Protein AF-A0A928AG46-F1 (afdb_monomer)

Sequence (127 aa):
MVDRQVVIEYLNNFRRLLSKYLKSGVGVQTISYPFDNGVIIVVELGSGIATKDENRTKSNNLRDALSRTNLFEETDFVPEIPGTSILLSMNKIVILKTVDSKQWSEDSAKEDVTNVINAIRSKVQNK

Nearest PDB structures (foldseek):
  6ha7-assembly3_B  TM=3.904E-01  e=4.663E-01  Cricetulus griseus
  6cz1-assembly1_A  TM=3.866E-01  e=4.957E-01  Homo sapiens
  5f1x-assembly1_A  TM=3.896E-01  e=6.728E-01  Homo sapiens
  5mkr-assembly1_A  TM=4.187E-01  e=8.592E-01  Homo sapiens
  7n46-assembly1_A  TM=3.944E-01  e=1.097E+00  Escherichia coli K-12

Mean predicted aligned error: 5.51 Å

Solvent-accessible surface area (backbone atoms only — not comparable to full-atom values): 7227 Å² total; per-residue (Å²): 113,72,56,69,65,51,54,50,54,27,51,52,44,30,49,66,61,43,51,80,77,50,60,89,67,51,25,49,31,36,40,36,31,30,25,60,64,26,35,40,35,42,35,40,52,39,74,80,44,68,72,44,80,44,79,52,75,74,30,74,41,68,68,60,29,48,61,74,65,70,80,60,97,66,85,85,76,75,73,89,68,97,41,78,46,80,47,83,52,97,56,31,43,38,36,38,38,42,55,57,72,76,66,49,36,66,68,35,26,50,51,51,44,50,52,52,53,49,56,53,52,56,60,60,73,78,108

Radius of gyration: 14.12 Å; Cα contacts (8 Å, |Δi|>4): 201; chains: 1; bounding box: 33×31×35 Å

Secondary structure (DSSP, 8-state):
---HHHHHHHHHHHHHHHGGGSPTTEEEEEEEEEETTEEEEEEEEEET---EEEEPPPPSSHHHHHHTTT--S-TT-----SS-EEEEETTEEEEEEES-GGGGSHHHHHHHHHHHHHHHHHHHHT-

pLDDT: mean 85.78, std 11.37, range [43.22, 95.56]

Foldseek 3Di:
DDDPVLVVLLVVLLCVLLVVVDDPQKEWEWEWEAEPWWIKIKIFIDGNDHHYYHYDDYDHDPLRSVVVVVPDPDSPDPDPDPAWDWDDDDRIIIITGTPPSVCRDSVNSNVVSVVVVVVVVVVVVVD

Structure (mmCIF, N/CA/C/O backbone):
data_AF-A0A928AG46-F1
#
_entry.id   AF-A0A928AG46-F1
#
loop_
_atom_site.group_PDB
_atom_site.id
_atom_site.type_symbol
_atom_site.label_atom_id
_atom_site.label_alt_id
_atom_site.label_comp_id
_atom_site.label_asym_id
_atom_site.label_entity_id
_atom_site.label_seq_id
_atom_site.pdbx_PDB_ins_code
_atom_site.Cartn_x
_atom_site.Cartn_y
_atom_site.Cartn_z
_atom_site.occupancy
_atom_site.B_iso_or_equiv
_atom_site.auth_seq_id
_atom_site.auth_comp_id
_atom_site.auth_asym_id
_atom_site.auth_atom_id
_atom_site.pdbx_PDB_model_num
ATOM 1 N N . MET A 1 1 ? 12.106 -2.345 -12.118 1.00 64.44 1 MET A N 1
ATOM 2 C CA . MET A 1 1 ? 10.956 -3.173 -11.690 1.00 64.44 1 MET A CA 1
ATOM 3 C C . MET A 1 1 ? 11.042 -3.346 -10.187 1.00 64.44 1 MET A C 1
ATOM 5 O O . MET A 1 1 ? 12.140 -3.598 -9.707 1.00 64.44 1 MET A O 1
ATOM 9 N N . VAL A 1 2 ? 9.931 -3.192 -9.464 1.00 77.81 2 VAL A N 1
ATOM 10 C CA . VAL A 1 2 ? 9.899 -3.476 -8.020 1.00 77.81 2 VAL A CA 1
ATOM 11 C C . VAL A 1 2 ? 9.853 -4.987 -7.819 1.00 77.81 2 VAL A C 1
ATOM 13 O O . VAL A 1 2 ? 9.060 -5.671 -8.467 1.00 77.81 2 VAL A O 1
ATOM 16 N N . ASP A 1 3 ? 10.721 -5.506 -6.956 1.00 85.06 3 ASP A N 1
ATOM 17 C CA . ASP A 1 3 ? 10.733 -6.921 -6.597 1.00 85.06 3 ASP A CA 1
ATOM 18 C C . ASP A 1 3 ? 9.419 -7.297 -5.891 1.00 85.06 3 ASP A C 1
ATOM 20 O O . ASP A 1 3 ? 8.920 -6.567 -5.031 1.00 85.06 3 ASP A O 1
ATOM 24 N N . ARG A 1 4 ? 8.858 -8.460 -6.230 1.00 86.94 4 ARG A N 1
ATOM 25 C CA . ARG A 1 4 ? 7.667 -9.003 -5.569 1.00 86.94 4 ARG A CA 1
ATOM 26 C C . ARG A 1 4 ? 7.859 -9.097 -4.055 1.00 86.94 4 ARG A C 1
ATOM 28 O O . ARG A 1 4 ? 6.913 -8.834 -3.316 1.00 86.94 4 ARG A O 1
ATOM 35 N N . GLN A 1 5 ? 9.055 -9.460 -3.600 1.00 90.19 5 GLN A N 1
ATOM 36 C CA . GLN A 1 5 ? 9.364 -9.569 -2.178 1.00 90.19 5 GLN A CA 1
ATOM 37 C C . GLN A 1 5 ? 9.252 -8.208 -1.476 1.00 90.19 5 GLN A C 1
ATOM 39 O O . GLN A 1 5 ? 8.635 -8.115 -0.418 1.00 90.19 5 GLN A O 1
ATOM 44 N N . VAL A 1 6 ? 9.730 -7.140 -2.119 1.00 90.69 6 VAL A N 1
ATOM 45 C CA . VAL A 1 6 ? 9.628 -5.760 -1.614 1.00 90.69 6 VAL A CA 1
ATOM 46 C C . VAL A 1 6 ? 8.165 -5.326 -1.481 1.00 90.69 6 VAL A C 1
ATOM 48 O O . VAL A 1 6 ? 7.778 -4.731 -0.475 1.00 90.69 6 VAL A O 1
ATOM 51 N N . VAL A 1 7 ? 7.317 -5.678 -2.454 1.00 91.31 7 VAL A N 1
ATOM 52 C CA . VAL A 1 7 ? 5.869 -5.409 -2.376 1.00 91.31 7 VAL A CA 1
ATOM 53 C C . VAL A 1 7 ? 5.237 -6.152 -1.196 1.00 91.31 7 VAL A C 1
ATOM 55 O O . VAL A 1 7 ? 4.455 -5.566 -0.450 1.00 91.31 7 VAL A O 1
ATOM 58 N N . ILE A 1 8 ? 5.579 -7.429 -1.000 1.00 91.44 8 ILE A N 1
ATOM 59 C CA . ILE A 1 8 ? 5.050 -8.248 0.102 1.00 91.44 8 ILE A CA 1
ATOM 60 C C . ILE A 1 8 ? 5.470 -7.679 1.463 1.00 91.44 8 ILE A C 1
ATOM 62 O O . ILE A 1 8 ? 4.640 -7.567 2.366 1.00 91.44 8 ILE A O 1
ATOM 66 N N . GLU A 1 9 ? 6.732 -7.287 1.615 1.00 92.88 9 GLU A N 1
ATOM 67 C CA . GLU A 1 9 ? 7.251 -6.687 2.849 1.00 92.88 9 GLU A CA 1
ATOM 68 C C . GLU A 1 9 ? 6.555 -5.366 3.175 1.00 92.88 9 GLU A C 1
ATOM 70 O O . GLU A 1 9 ? 6.095 -5.167 4.305 1.00 92.88 9 GLU A O 1
ATOM 75 N N . TYR A 1 10 ? 6.385 -4.505 2.171 1.00 94.19 10 TYR A N 1
ATOM 76 C CA . TYR A 1 10 ? 5.602 -3.283 2.307 1.00 94.19 10 TYR A CA 1
ATOM 77 C C . TYR A 1 10 ? 4.161 -3.583 2.754 1.00 94.19 10 TYR A C 1
ATOM 79 O O . TYR A 1 10 ? 3.691 -2.996 3.729 1.00 94.19 10 TYR A O 1
ATOM 87 N N . LEU A 1 11 ? 3.468 -4.534 2.114 1.00 93.50 11 LEU A N 1
ATOM 88 C CA . LEU A 1 11 ? 2.085 -4.902 2.458 1.00 93.50 11 LEU A CA 1
ATOM 89 C C . LEU A 1 11 ? 1.958 -5.469 3.879 1.00 93.50 11 LEU A C 1
ATOM 91 O O . LEU A 1 11 ? 0.986 -5.182 4.583 1.00 93.50 11 LEU A O 1
ATOM 95 N N . ASN A 1 12 ? 2.937 -6.253 4.330 1.00 93.25 12 ASN A N 1
ATOM 96 C CA . ASN A 1 12 ? 2.989 -6.764 5.701 1.00 93.25 12 ASN A CA 1
ATOM 97 C C . ASN A 1 12 ? 3.094 -5.623 6.715 1.00 93.25 12 ASN A C 1
ATOM 99 O O . ASN A 1 12 ? 2.323 -5.578 7.679 1.00 93.25 12 ASN A O 1
ATOM 103 N N . ASN A 1 13 ? 3.998 -4.674 6.470 1.00 94.81 13 ASN A N 1
ATOM 104 C CA . ASN A 1 13 ? 4.164 -3.502 7.321 1.00 94.81 13 ASN A CA 1
ATOM 105 C C . ASN A 1 13 ? 2.927 -2.607 7.304 1.00 94.81 13 ASN A C 1
ATOM 107 O O . ASN A 1 13 ? 2.407 -2.272 8.369 1.00 94.81 13 ASN A O 1
ATOM 111 N N . PHE A 1 14 ? 2.403 -2.298 6.120 1.00 94.75 14 PHE A N 1
ATOM 112 C CA . PHE A 1 14 ? 1.205 -1.484 5.957 1.00 94.75 14 PHE A CA 1
ATOM 113 C C . PHE A 1 14 ? 0.021 -2.073 6.732 1.00 94.75 14 PHE A C 1
ATOM 115 O O . PHE A 1 14 ? -0.594 -1.375 7.535 1.00 94.75 14 PHE A O 1
ATOM 122 N N . ARG A 1 15 ? -0.260 -3.377 6.593 1.00 92.06 15 ARG A N 1
ATOM 123 C CA . ARG A 1 15 ? -1.352 -4.039 7.331 1.00 92.06 15 ARG A CA 1
ATOM 124 C C . ARG A 1 15 ? -1.134 -4.053 8.837 1.00 92.06 15 ARG A C 1
ATOM 126 O O . ARG A 1 15 ? -2.067 -3.756 9.579 1.00 92.06 15 ARG A O 1
ATOM 133 N N . ARG A 1 16 ? 0.080 -4.372 9.298 1.00 93.25 16 ARG A N 1
ATOM 134 C CA . ARG A 1 16 ? 0.431 -4.361 10.730 1.00 93.25 16 ARG A CA 1
ATOM 135 C C . ARG A 1 16 ? 0.244 -2.976 11.349 1.00 93.25 16 ARG A C 1
ATOM 137 O O . ARG A 1 16 ? -0.135 -2.862 12.511 1.00 93.25 16 ARG A O 1
ATOM 144 N N . LEU A 1 17 ? 0.544 -1.923 10.596 1.00 95.50 17 LEU A N 1
ATOM 145 C CA . LEU A 1 17 ? 0.393 -0.543 11.046 1.00 95.50 17 LEU A CA 1
ATOM 146 C C . LEU A 1 17 ? -1.071 -0.090 10.979 1.00 95.50 17 LEU A C 1
ATOM 148 O O . LEU A 1 17 ? -1.548 0.545 11.920 1.00 95.50 17 LEU A O 1
ATOM 152 N N . LEU A 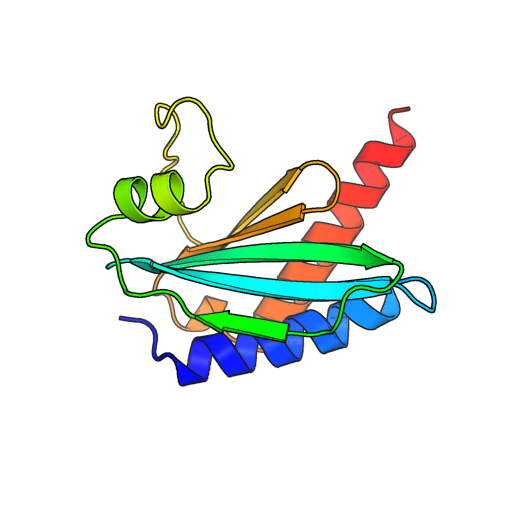1 18 ? -1.795 -0.469 9.922 1.00 93.44 18 LEU A N 1
ATOM 153 C CA . LEU A 1 18 ? -3.211 -0.158 9.733 1.00 93.44 18 LEU A CA 1
ATOM 154 C C . LEU A 1 18 ? -4.108 -0.867 10.756 1.00 93.44 18 LEU A C 1
ATOM 156 O O . LEU A 1 18 ? -5.084 -0.275 11.212 1.00 93.44 18 LEU A O 1
ATOM 160 N N . SER A 1 19 ? -3.778 -2.100 11.160 1.00 91.38 19 SER A N 1
ATOM 161 C CA . SER A 1 19 ? -4.612 -2.914 12.060 1.00 91.38 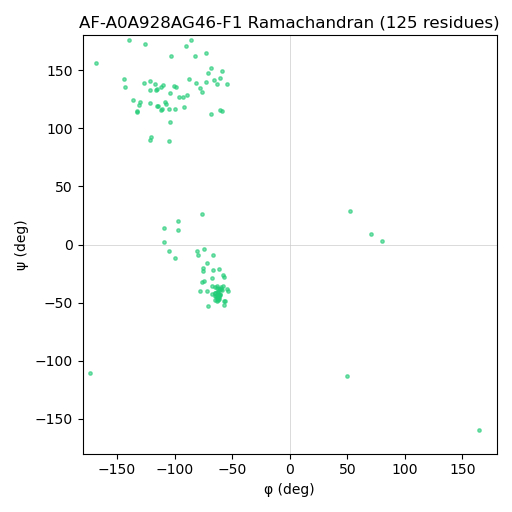19 SER A CA 1
ATOM 162 C C . SER A 1 19 ? -4.910 -2.238 13.397 1.00 91.38 19 SER A C 1
ATOM 164 O O . SER A 1 19 ? -5.974 -2.456 13.969 1.00 91.38 19 SER A O 1
ATOM 166 N N . LYS A 1 20 ? -4.020 -1.352 13.857 1.00 93.62 20 LYS A N 1
ATOM 167 C CA . LYS A 1 20 ? -4.190 -0.549 15.078 1.00 93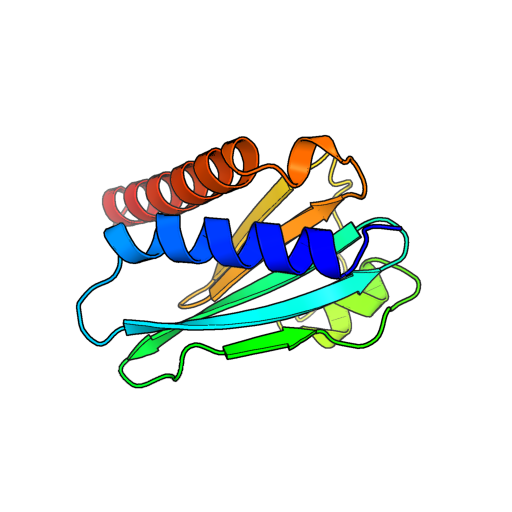.62 20 LYS A CA 1
ATOM 168 C C . LYS A 1 20 ? -5.405 0.381 15.028 1.00 93.62 20 LYS A C 1
ATOM 170 O O . LYS A 1 20 ? -5.871 0.830 16.069 1.00 93.62 20 LYS A O 1
ATOM 175 N N . TYR A 1 21 ? -5.891 0.686 13.827 1.00 92.75 21 TYR A N 1
ATOM 176 C CA . TYR A 1 21 ? -7.027 1.570 13.580 1.00 92.75 21 TYR A CA 1
ATOM 177 C C . TYR A 1 21 ? -8.300 0.813 13.184 1.00 92.75 21 TYR A C 1
ATOM 179 O O . TYR A 1 21 ? -9.355 1.430 13.034 1.00 92.75 21 TYR A O 1
ATOM 187 N N . LEU A 1 22 ? -8.221 -0.507 12.995 1.00 89.19 22 LEU A N 1
ATOM 188 C CA . LEU A 1 22 ? -9.360 -1.322 12.589 1.00 89.19 22 LEU A CA 1
ATOM 189 C C . LEU A 1 22 ? -10.152 -1.793 13.809 1.00 89.19 22 LEU A C 1
ATOM 191 O O . LEU A 1 22 ? -9.597 -2.132 14.853 1.00 89.19 22 LEU A O 1
ATOM 195 N N . LYS A 1 23 ? -11.480 -1.835 13.668 1.00 88.75 23 LYS A N 1
ATOM 196 C CA . LYS A 1 23 ? -12.348 -2.467 14.666 1.00 88.75 23 LYS A CA 1
ATOM 197 C C . LYS A 1 23 ? -12.118 -3.980 14.672 1.00 88.75 23 LYS A C 1
ATOM 199 O O . LYS A 1 23 ? -11.805 -4.572 13.640 1.00 88.75 23 LYS A O 1
ATOM 204 N N . SER A 1 24 ? -12.344 -4.607 15.826 1.00 86.94 24 SER A N 1
ATOM 205 C CA . SER A 1 24 ? -12.333 -6.069 15.930 1.00 86.94 24 SER A CA 1
ATOM 206 C C . SER A 1 24 ? -13.301 -6.695 14.917 1.00 86.94 24 SER A C 1
ATOM 208 O O . SER A 1 24 ? -14.402 -6.183 14.709 1.00 86.94 24 SER A O 1
ATOM 210 N N . GLY A 1 25 ? -12.875 -7.779 14.266 1.00 85.88 25 GLY A N 1
ATOM 211 C CA . GLY A 1 25 ? -13.655 -8.471 13.235 1.00 85.88 25 GLY A CA 1
ATOM 212 C C . GLY A 1 25 ? -13.622 -7.834 11.838 1.00 85.88 25 GLY A C 1
ATOM 213 O O . GLY A 1 25 ? -14.292 -8.344 10.938 1.00 85.88 25 GLY A O 1
ATOM 214 N N . VAL A 1 26 ? -12.857 -6.753 11.634 1.00 89.94 26 VAL A N 1
ATOM 215 C CA . VAL A 1 26 ? -12.573 -6.190 10.303 1.00 89.94 26 VAL A CA 1
ATOM 216 C C . VAL A 1 26 ? -11.292 -6.809 9.749 1.00 89.94 26 VAL A C 1
ATOM 218 O O . VAL A 1 26 ? -10.220 -6.660 10.334 1.00 89.94 26 VAL A O 1
ATOM 221 N N . GLY A 1 27 ? -11.408 -7.504 8.620 1.00 90.75 27 GLY A N 1
ATOM 222 C CA . GLY A 1 27 ? -10.275 -8.062 7.888 1.00 90.75 27 GLY A CA 1
ATOM 223 C C . GLY A 1 27 ? -9.713 -7.096 6.848 1.00 90.75 27 GLY A C 1
ATOM 224 O O . GLY A 1 27 ? -10.302 -6.049 6.565 1.00 90.75 27 GLY A O 1
ATOM 225 N N . VAL A 1 28 ? -8.565 -7.471 6.274 1.00 92.81 28 VAL A N 1
ATOM 226 C CA . VAL A 1 28 ? -7.881 -6.698 5.228 1.00 92.81 28 VAL A CA 1
ATOM 227 C C . VAL A 1 28 ? -7.480 -7.611 4.077 1.00 92.81 28 VAL A C 1
ATOM 229 O O . VAL A 1 28 ? -6.597 -8.454 4.233 1.00 92.81 28 VAL A O 1
ATOM 232 N N . GLN A 1 29 ? -8.077 -7.409 2.909 1.00 93.69 29 GLN A N 1
ATOM 233 C CA . GLN A 1 29 ? -7.639 -8.058 1.679 1.00 93.69 29 GLN A CA 1
ATOM 234 C C . GLN A 1 29 ? -6.809 -7.080 0.853 1.00 93.69 29 GLN A C 1
ATOM 236 O O . GLN A 1 29 ? -7.178 -5.917 0.719 1.00 93.69 29 GLN A O 1
ATOM 241 N N . THR A 1 30 ? -5.694 -7.536 0.287 1.00 94.25 30 THR A N 1
ATOM 242 C CA . THR A 1 30 ? -4.890 -6.724 -0.629 1.00 94.25 30 THR A CA 1
ATOM 243 C C . THR A 1 30 ? -4.760 -7.401 -1.985 1.00 94.25 30 THR A C 1
ATOM 245 O O . THR A 1 30 ? -4.634 -8.624 -2.082 1.00 94.25 30 THR A O 1
ATOM 248 N N . ILE A 1 31 ? -4.817 -6.605 -3.049 1.00 94.88 31 ILE A N 1
ATOM 249 C CA . ILE A 1 31 ? -4.577 -7.052 -4.419 1.00 94.88 31 ILE A CA 1
ATOM 250 C C . ILE A 1 31 ? -3.584 -6.089 -5.056 1.00 94.88 31 ILE A C 1
ATOM 252 O O . ILE A 1 31 ? -3.857 -4.892 -5.154 1.00 94.88 31 ILE A O 1
ATOM 256 N N . SER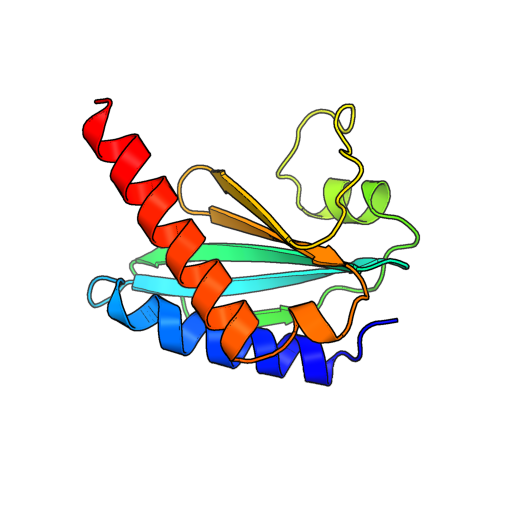 A 1 32 ? -2.436 -6.602 -5.491 1.00 94.88 32 SER A N 1
ATOM 257 C CA . SER A 1 32 ? -1.421 -5.823 -6.193 1.00 94.88 32 SER A CA 1
ATOM 258 C C . SER A 1 32 ? -1.520 -6.023 -7.710 1.00 94.88 32 SER A C 1
ATOM 260 O O . SER A 1 32 ? -1.661 -7.144 -8.207 1.00 94.88 32 SER A O 1
ATOM 262 N N . TYR A 1 33 ? -1.436 -4.922 -8.452 1.00 94.31 33 TYR A N 1
ATOM 263 C CA . TYR A 1 33 ? -1.438 -4.856 -9.911 1.00 94.31 33 TYR A CA 1
ATOM 264 C C . TYR A 1 33 ? -0.135 -4.177 -10.360 1.00 94.31 33 TYR A C 1
ATOM 266 O O . TYR A 1 33 ? -0.072 -2.946 -10.444 1.00 94.31 33 TYR A O 1
ATOM 274 N N . PRO A 1 34 ? 0.938 -4.954 -10.587 1.00 93.50 34 PRO A N 1
ATOM 275 C CA . PRO A 1 34 ? 2.214 -4.402 -11.019 1.00 93.50 34 PRO A CA 1
ATOM 276 C C . PRO A 1 34 ? 2.160 -3.910 -12.472 1.00 93.50 34 PRO A C 1
ATOM 278 O O . PRO A 1 34 ? 1.485 -4.501 -13.320 1.00 93.50 34 PRO A O 1
ATOM 281 N N . PHE A 1 35 ? 2.919 -2.854 -12.762 1.00 91.56 35 PHE A N 1
ATOM 282 C CA . PHE A 1 35 ? 3.179 -2.320 -14.103 1.00 91.56 35 PHE A CA 1
ATOM 283 C C . PHE A 1 35 ? 4.650 -1.894 -14.239 1.00 91.56 35 PHE A C 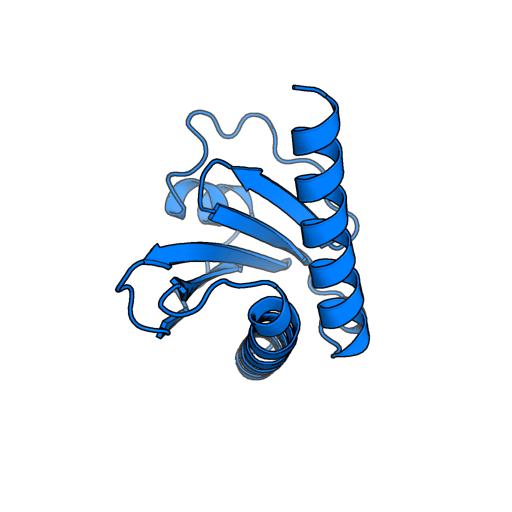1
ATOM 285 O O . PHE A 1 35 ? 5.412 -2.000 -13.278 1.00 91.56 35 PHE A O 1
ATOM 292 N N . ASP A 1 36 ? 5.095 -1.452 -15.420 1.00 89.31 36 ASP A N 1
ATOM 293 C CA . ASP A 1 36 ? 6.521 -1.164 -15.665 1.00 89.31 36 ASP A CA 1
ATOM 294 C C . ASP A 1 36 ? 7.145 -0.193 -14.652 1.00 89.31 36 ASP A C 1
ATOM 296 O O . ASP A 1 36 ? 8.257 -0.427 -14.169 1.00 89.31 36 ASP A O 1
ATOM 300 N N . ASN A 1 37 ? 6.391 0.838 -14.270 1.00 87.88 37 ASN A N 1
ATOM 301 C CA . ASN A 1 37 ? 6.875 1.946 -13.450 1.00 87.88 37 ASN A CA 1
ATOM 302 C C . ASN A 1 37 ? 6.311 1.962 -12.023 1.00 87.88 37 ASN A C 1
ATOM 304 O O . ASN A 1 37 ? 6.472 2.960 -11.321 1.00 87.88 37 ASN A O 1
ATOM 308 N N . GLY A 1 38 ? 5.691 0.873 -11.558 1.00 90.94 38 GLY A N 1
ATOM 309 C CA . GLY A 1 38 ? 5.139 0.837 -10.209 1.00 90.94 38 GLY A CA 1
ATOM 310 C C . GLY A 1 38 ? 4.149 -0.290 -9.954 1.00 90.94 38 GLY A C 1
ATOM 311 O O . GLY A 1 38 ? 4.122 -1.304 -10.652 1.00 90.94 38 GLY A O 1
ATOM 312 N N . VAL A 1 39 ? 3.328 -0.108 -8.923 1.00 93.25 39 VAL A N 1
ATOM 313 C CA . VAL A 1 39 ? 2.280 -1.053 -8.526 1.00 93.25 39 VAL A CA 1
ATOM 314 C C . VAL A 1 39 ? 1.052 -0.281 -8.048 1.00 93.25 39 VAL A C 1
ATOM 316 O O . VAL A 1 39 ? 1.176 0.666 -7.270 1.00 93.25 39 VAL A O 1
ATOM 319 N N . ILE A 1 40 ? -0.134 -0.703 -8.491 1.00 92.81 40 ILE A N 1
ATOM 320 C CA . ILE A 1 40 ? -1.399 -0.327 -7.848 1.00 92.81 40 ILE A CA 1
ATOM 321 C C . ILE A 1 40 ? -1.701 -1.366 -6.777 1.00 92.81 40 ILE A C 1
ATOM 323 O O . ILE A 1 40 ? -1.718 -2.561 -7.059 1.00 92.81 40 ILE A O 1
ATOM 327 N N . ILE A 1 41 ? -1.975 -0.928 -5.561 1.00 94.38 41 ILE A N 1
ATOM 328 C CA . ILE A 1 41 ? -2.391 -1.777 -4.453 1.00 94.38 41 ILE A CA 1
ATOM 329 C C . ILE A 1 41 ? -3.819 -1.390 -4.099 1.00 94.38 41 ILE A C 1
ATOM 331 O O . ILE A 1 41 ? -4.086 -0.257 -3.708 1.00 94.38 41 ILE A O 1
ATOM 335 N N . VAL A 1 42 ? -4.736 -2.341 -4.220 1.00 94.19 42 VAL A N 1
ATOM 336 C CA . VAL A 1 42 ? -6.111 -2.196 -3.745 1.00 94.19 42 VAL A CA 1
ATOM 337 C C . VAL A 1 42 ? -6.212 -2.905 -2.407 1.00 94.19 42 VAL A C 1
ATOM 339 O O . VAL A 1 42 ? -6.025 -4.117 -2.334 1.00 94.19 42 VAL A O 1
ATOM 342 N N . VAL A 1 43 ? -6.496 -2.149 -1.356 1.00 94.62 43 VAL A N 1
ATOM 343 C CA . VAL A 1 43 ? -6.750 -2.656 -0.010 1.00 94.62 43 VAL A CA 1
ATOM 344 C C . VAL A 1 43 ? -8.245 -2.571 0.246 1.00 94.62 43 VAL A C 1
ATOM 346 O O . VAL A 1 43 ? -8.811 -1.482 0.269 1.00 94.62 43 VAL A O 1
ATOM 349 N N . GLU A 1 44 ? -8.882 -3.713 0.443 1.00 93.50 44 GLU A N 1
ATOM 350 C CA . GLU A 1 44 ? -10.297 -3.820 0.765 1.00 93.50 44 GLU A CA 1
ATOM 351 C C . GLU A 1 44 ? -10.478 -4.149 2.247 1.00 93.50 44 GLU A C 1
ATOM 353 O O . GLU A 1 44 ? -9.842 -5.058 2.788 1.00 93.50 44 GLU A O 1
ATOM 358 N N . LEU A 1 45 ? -11.343 -3.376 2.901 1.00 92.00 45 LEU A N 1
ATOM 359 C CA . LEU A 1 45 ? -11.694 -3.517 4.308 1.00 92.00 45 LEU A CA 1
ATOM 360 C C . LEU A 1 45 ? -13.130 -4.029 4.420 1.00 92.00 45 LEU A C 1
ATOM 362 O O . LEU A 1 45 ? -14.030 -3.554 3.723 1.00 92.00 45 LEU A O 1
ATOM 366 N N . GLY A 1 46 ? -13.371 -4.972 5.325 1.00 90.81 46 GLY A N 1
ATOM 367 C CA . GLY A 1 46 ? -14.701 -5.556 5.482 1.00 90.81 46 GLY A CA 1
ATOM 368 C C . GLY A 1 46 ? -14.846 -6.396 6.741 1.00 90.81 46 GLY A C 1
ATOM 369 O O . GLY A 1 46 ? -13.865 -6.888 7.293 1.00 90.81 46 GLY A O 1
ATOM 370 N N . SER A 1 47 ? -16.082 -6.556 7.212 1.00 89.88 47 SER A N 1
ATOM 371 C CA . SER A 1 47 ? -16.375 -7.476 8.312 1.00 89.88 47 SER A CA 1
ATOM 372 C C . SER A 1 47 ? -16.415 -8.910 7.792 1.00 89.88 47 SER A C 1
ATOM 374 O O . SER A 1 47 ? -16.996 -9.167 6.741 1.00 89.88 47 SER A O 1
ATOM 376 N N . GLY A 1 48 ? -15.775 -9.836 8.510 1.00 83.62 48 GLY A N 1
ATOM 377 C CA . GLY A 1 48 ? -15.780 -11.256 8.146 1.00 83.62 48 GLY A CA 1
ATOM 378 C C . GLY A 1 48 ? -14.968 -11.609 6.895 1.00 83.62 48 GLY A C 1
ATOM 379 O O . GLY A 1 48 ? -15.040 -12.748 6.437 1.00 83.62 48 GLY A O 1
ATOM 380 N N . ILE A 1 49 ? -14.183 -10.674 6.345 1.00 87.06 49 ILE A N 1
ATOM 381 C CA . ILE A 1 49 ? -13.259 -10.985 5.249 1.00 87.06 49 ILE A CA 1
ATOM 382 C C . ILE A 1 49 ? -11.973 -11.598 5.804 1.00 87.06 49 ILE A C 1
ATOM 384 O O . ILE A 1 49 ? -11.445 -11.160 6.829 1.00 87.06 49 ILE A O 1
ATOM 388 N N . ALA A 1 50 ? -11.455 -12.615 5.120 1.00 84.25 50 ALA A N 1
ATOM 389 C CA . ALA A 1 50 ? -10.170 -13.200 5.467 1.00 84.25 50 ALA A CA 1
ATOM 390 C C . ALA A 1 50 ? -9.031 -12.251 5.076 1.00 84.25 50 ALA A C 1
ATOM 392 O O . ALA A 1 50 ? -9.042 -11.661 3.994 1.00 84.25 50 ALA A O 1
ATOM 393 N N . THR A 1 51 ? -8.012 -12.154 5.929 1.00 85.00 51 THR A N 1
ATOM 394 C CA . THR A 1 51 ? -6.781 -11.453 5.567 1.00 85.00 51 THR A CA 1
ATOM 395 C C . THR A 1 51 ? -6.058 -12.242 4.481 1.00 85.00 51 THR A C 1
ATOM 397 O O . THR A 1 51 ? -5.591 -13.355 4.727 1.00 85.00 51 THR A O 1
ATOM 400 N N . LYS A 1 52 ? -5.982 -11.684 3.271 1.00 88.50 52 LYS A N 1
ATOM 401 C CA . LYS A 1 52 ? -5.393 -12.345 2.101 1.00 88.50 52 LYS A CA 1
ATOM 402 C C . LYS A 1 52 ? -4.670 -11.338 1.222 1.00 88.50 52 LYS A C 1
ATOM 404 O O . LYS A 1 52 ? -5.175 -10.240 1.012 1.00 88.50 52 LYS A O 1
ATOM 409 N N . ASP A 1 53 ? -3.546 -11.763 0.654 1.00 89.25 53 ASP A N 1
ATOM 410 C CA . ASP A 1 53 ? -2.853 -11.020 -0.394 1.00 89.25 53 ASP A CA 1
ATOM 411 C C . ASP A 1 53 ? -2.935 -11.759 -1.717 1.00 89.25 53 ASP A C 1
ATOM 413 O O . ASP A 1 53 ? -2.708 -12.969 -1.803 1.00 89.25 53 ASP A O 1
ATOM 417 N N . GLU A 1 54 ? -3.225 -11.010 -2.765 1.00 91.81 54 GLU A N 1
ATOM 418 C CA . GLU A 1 54 ? -3.169 -11.478 -4.133 1.00 91.81 54 GLU A CA 1
ATOM 419 C C . GLU A 1 54 ? -2.186 -10.616 -4.922 1.00 91.81 54 GLU A C 1
ATOM 421 O O . GLU A 1 54 ? -2.224 -9.391 -4.861 1.00 91.81 54 GLU A O 1
ATOM 426 N N . ASN A 1 55 ? -1.304 -11.263 -5.682 1.00 90.19 55 ASN A N 1
ATOM 427 C CA . ASN A 1 55 ? -0.424 -10.575 -6.618 1.00 90.19 55 ASN A CA 1
ATOM 428 C C . ASN A 1 55 ? -0.840 -10.945 -8.036 1.00 90.19 55 ASN A C 1
ATOM 430 O O . ASN A 1 55 ? -0.772 -12.116 -8.417 1.00 90.19 55 ASN A O 1
ATOM 434 N N . ARG A 1 56 ? -1.298 -9.959 -8.807 1.00 93.25 56 ARG A N 1
ATOM 435 C CA . ARG A 1 56 ? -1.718 -10.164 -10.193 1.00 93.25 56 ARG A CA 1
ATOM 436 C C . ARG A 1 56 ? -0.514 -10.167 -11.128 1.00 93.25 56 ARG A C 1
ATOM 438 O O . ARG A 1 56 ? 0.575 -9.703 -10.796 1.00 93.25 56 ARG A O 1
ATOM 445 N N . THR A 1 57 ? -0.728 -10.699 -12.329 1.00 90.94 57 THR A N 1
ATOM 446 C CA . THR A 1 57 ? 0.259 -10.626 -13.410 1.00 90.94 57 THR A CA 1
ATOM 447 C C . THR A 1 57 ? 0.585 -9.177 -13.750 1.00 90.94 57 THR A C 1
ATOM 449 O O . THR A 1 57 ? -0.265 -8.296 -13.626 1.00 90.94 57 THR A O 1
ATOM 452 N N . LYS A 1 58 ? 1.814 -8.932 -14.195 1.00 92.19 58 LYS A N 1
ATOM 453 C CA . LYS A 1 58 ? 2.275 -7.605 -14.595 1.00 92.19 58 LYS A CA 1
ATOM 454 C C . LYS A 1 58 ? 1.533 -7.109 -15.840 1.00 92.19 58 LYS A C 1
ATOM 456 O O . LYS A 1 58 ? 1.265 -7.891 -16.748 1.00 92.19 58 LYS A O 1
ATOM 461 N N . SER A 1 59 ? 1.219 -5.818 -15.856 1.00 93.00 59 SER A N 1
ATOM 462 C CA . SER A 1 59 ? 0.727 -5.087 -17.030 1.00 93.00 59 SER A CA 1
ATOM 463 C C . SER A 1 59 ? 1.853 -4.236 -17.624 1.00 93.00 59 SER A C 1
ATOM 465 O O . SER A 1 59 ? 2.839 -3.961 -16.941 1.00 93.00 59 SER A O 1
ATOM 467 N N . ASN A 1 60 ? 1.721 -3.791 -18.872 1.00 90.38 60 ASN A N 1
ATOM 468 C CA . ASN A 1 60 ? 2.767 -2.982 -19.502 1.00 90.38 60 ASN A CA 1
ATOM 469 C C . ASN A 1 60 ? 2.808 -1.583 -18.876 1.00 90.38 60 ASN A C 1
ATOM 471 O O . ASN A 1 60 ? 3.819 -1.136 -18.353 1.00 90.38 60 ASN A O 1
ATOM 475 N N . ASN A 1 61 ? 1.665 -0.909 -18.829 1.00 88.88 61 ASN A N 1
ATOM 476 C CA . ASN A 1 61 ? 1.582 0.470 -18.363 1.00 88.88 61 ASN A CA 1
ATOM 477 C C . ASN A 1 61 ? 0.545 0.637 -17.238 1.00 88.88 61 ASN A C 1
ATOM 479 O O . ASN A 1 61 ? -0.195 -0.284 -16.885 1.00 88.88 61 ASN A O 1
ATOM 483 N N . LEU A 1 62 ? 0.519 1.838 -16.657 1.00 87.31 62 LEU A N 1
ATOM 484 C CA . LEU A 1 62 ? -0.400 2.203 -15.581 1.00 87.31 62 LEU A CA 1
ATOM 485 C C . LEU A 1 62 ? -1.871 2.101 -16.015 1.00 87.31 62 LEU A C 1
ATOM 487 O O . LEU A 1 62 ? -2.697 1.625 -15.242 1.00 87.31 62 LEU A O 1
ATOM 491 N N . ARG A 1 63 ? -2.199 2.485 -17.254 1.00 87.00 63 ARG A N 1
ATOM 492 C CA . ARG A 1 63 ? -3.567 2.416 -17.787 1.00 87.00 63 ARG A CA 1
ATOM 493 C C . ARG A 1 63 ? -4.076 0.973 -17.843 1.00 87.00 63 ARG A C 1
ATOM 495 O O . ARG A 1 63 ? -5.173 0.704 -17.361 1.00 87.00 63 ARG A O 1
ATOM 502 N N . ASP A 1 64 ? -3.260 0.048 -18.343 1.00 89.00 64 ASP A N 1
ATOM 503 C CA . ASP A 1 64 ? -3.581 -1.384 -18.392 1.00 89.00 64 ASP A CA 1
ATOM 504 C C . ASP A 1 64 ? -3.745 -1.979 -16.988 1.00 89.00 64 ASP A C 1
ATOM 506 O O . ASP A 1 64 ? -4.573 -2.858 -16.759 1.00 89.00 64 ASP A O 1
ATOM 510 N N . ALA A 1 65 ? -2.951 -1.514 -16.023 1.00 90.88 65 ALA A N 1
ATOM 511 C CA . ALA A 1 65 ? -3.084 -1.959 -14.643 1.00 90.88 65 ALA A CA 1
ATOM 512 C C . ALA A 1 65 ? -4.354 -1.392 -13.983 1.00 90.88 65 ALA A C 1
ATOM 514 O O . ALA A 1 65 ? -5.035 -2.128 -13.270 1.00 90.88 65 ALA A O 1
ATOM 515 N N . LEU A 1 66 ? -4.703 -0.124 -14.246 1.00 88.62 66 LEU A N 1
ATOM 516 C CA . LEU A 1 66 ? -5.903 0.537 -13.719 1.00 88.62 66 LEU A CA 1
ATOM 517 C C . LEU A 1 66 ? -7.186 -0.103 -14.244 1.00 88.62 66 LEU A C 1
ATOM 519 O O . LEU A 1 66 ? -8.080 -0.375 -13.442 1.00 88.62 66 LEU A O 1
ATOM 523 N N . SER A 1 67 ? -7.266 -0.406 -15.543 1.00 88.25 67 SER A N 1
ATOM 524 C CA . SER A 1 67 ? -8.449 -1.051 -16.133 1.00 88.25 67 SER A CA 1
ATOM 525 C C . SER A 1 67 ? -8.763 -2.390 -15.462 1.00 88.25 67 SER A C 1
ATOM 527 O O . SER A 1 67 ? -9.917 -2.705 -15.195 1.00 88.25 67 SER A O 1
ATOM 529 N N . ARG A 1 68 ? -7.731 -3.141 -15.062 1.00 90.38 68 ARG A N 1
ATOM 530 C CA . ARG A 1 68 ? -7.873 -4.430 -14.367 1.00 90.38 68 ARG A CA 1
ATOM 531 C C . ARG A 1 68 ? -8.355 -4.322 -12.925 1.00 90.38 68 ARG A C 1
ATOM 533 O O . ARG A 1 68 ? -8.758 -5.334 -12.357 1.00 90.38 68 ARG A O 1
ATOM 540 N N . THR A 1 69 ? -8.300 -3.135 -12.323 1.00 88.00 69 THR A N 1
ATOM 541 C CA . THR A 1 69 ? -8.842 -2.925 -10.974 1.00 88.00 69 THR A CA 1
ATOM 542 C C . THR A 1 69 ? -10.369 -2.862 -10.969 1.00 88.00 69 THR A C 1
ATOM 544 O O . THR A 1 69 ? -10.968 -3.112 -9.924 1.00 88.00 69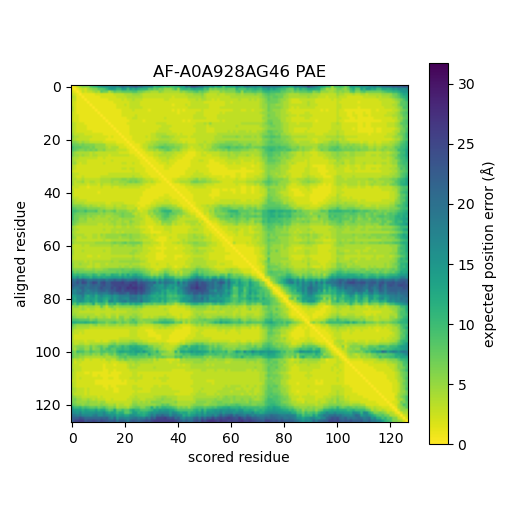 THR A O 1
ATOM 547 N N . ASN A 1 70 ? -10.995 -2.536 -12.111 1.00 83.75 70 ASN A N 1
ATOM 548 C CA . ASN A 1 70 ? -12.422 -2.213 -12.231 1.00 83.75 70 ASN A CA 1
ATOM 549 C C . ASN A 1 70 ? -12.890 -1.122 -11.239 1.00 83.75 70 ASN A C 1
ATOM 551 O O . ASN A 1 70 ? -14.034 -1.141 -10.794 1.00 83.75 70 ASN A O 1
ATOM 555 N N . LEU A 1 71 ? -12.000 -0.204 -10.831 1.00 79.94 71 LEU A N 1
ATOM 556 C CA . LEU A 1 71 ? -12.318 0.873 -9.877 1.00 79.94 71 LEU A CA 1
ATOM 557 C C . LEU A 1 71 ? -12.605 2.226 -10.539 1.00 79.94 71 LEU A C 1
ATOM 559 O O . LEU A 1 71 ? -13.076 3.135 -9.859 1.00 79.94 71 LEU A O 1
ATOM 563 N N . PHE A 1 72 ? -12.309 2.366 -11.830 1.00 75.12 72 PHE A N 1
ATOM 564 C CA . PHE A 1 72 ? -12.418 3.616 -12.577 1.00 75.12 72 PHE A CA 1
ATOM 565 C C . PHE A 1 72 ? -13.194 3.346 -13.872 1.00 75.12 72 PHE A C 1
ATOM 567 O O . PHE A 1 72 ? -12.796 2.465 -14.632 1.00 75.12 72 PHE A O 1
ATOM 574 N N . GLU A 1 73 ? -14.305 4.060 -14.089 1.00 64.38 73 GLU A N 1
ATOM 575 C CA . GLU A 1 73 ? -15.189 3.869 -15.255 1.00 64.38 73 GLU A CA 1
ATOM 576 C C . GLU A 1 73 ? -14.583 4.432 -16.551 1.00 64.38 73 GLU A C 1
ATOM 578 O O . GLU A 1 73 ? -14.762 3.846 -17.614 1.00 64.38 73 GLU A O 1
ATOM 583 N N . GLU A 1 74 ? -13.783 5.500 -16.461 1.00 56.88 74 GLU A N 1
ATOM 584 C CA . GLU A 1 74 ? -13.075 6.105 -17.593 1.00 56.88 74 GLU A CA 1
ATOM 585 C C . GLU A 1 74 ? -11.626 6.424 -17.185 1.00 56.88 74 GLU A C 1
ATOM 587 O O . GLU A 1 74 ? -11.363 7.103 -16.191 1.00 56.88 74 GLU A O 1
ATOM 592 N N . THR A 1 75 ? -10.646 5.908 -17.933 1.00 56.81 75 THR A N 1
ATOM 593 C CA . THR A 1 75 ? -9.196 6.068 -17.673 1.00 56.81 75 THR A CA 1
ATOM 594 C C . THR A 1 75 ? -8.639 7.451 -18.049 1.00 56.81 75 THR A C 1
ATOM 596 O O . THR A 1 75 ? -7.450 7.579 -18.355 1.00 56.81 75 THR A O 1
ATOM 599 N N . ASP A 1 76 ? -9.476 8.485 -18.049 1.00 50.12 76 ASP A N 1
ATOM 600 C CA . ASP A 1 76 ? -9.121 9.812 -18.569 1.00 50.12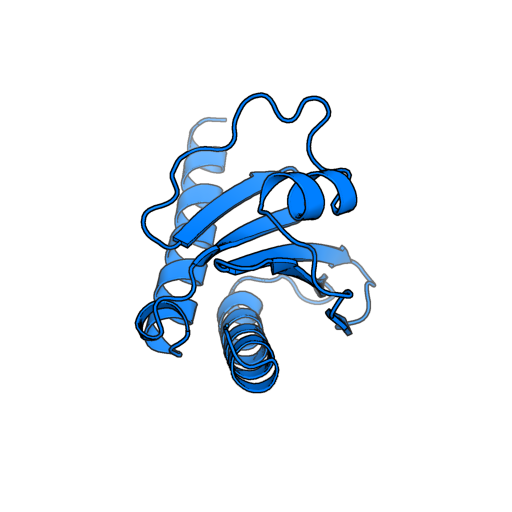 76 ASP A CA 1
ATOM 601 C C . ASP A 1 76 ? -8.294 10.648 -17.593 1.00 50.12 76 ASP A C 1
ATOM 603 O O . ASP A 1 76 ? -7.694 11.651 -17.976 1.00 50.12 76 ASP A O 1
ATOM 607 N N . PHE A 1 77 ? -8.151 10.181 -16.353 1.00 54.56 77 PHE A N 1
ATOM 608 C CA . PHE A 1 77 ? -7.218 10.757 -15.399 1.00 54.56 77 PHE A CA 1
ATOM 609 C C . PHE A 1 77 ? -6.203 9.714 -14.937 1.00 54.56 77 PHE A C 1
ATOM 611 O O . PHE A 1 77 ? -6.412 8.979 -13.972 1.00 54.56 77 PHE A O 1
ATOM 618 N N . VAL A 1 78 ? -5.070 9.667 -15.635 1.00 58.25 78 VAL A N 1
ATOM 619 C CA . VAL A 1 78 ? -3.847 9.043 -15.127 1.00 58.25 78 VAL A CA 1
ATOM 620 C C . VAL A 1 78 ? -2.919 10.188 -14.733 1.00 58.25 78 VAL A C 1
ATOM 622 O O . VAL A 1 78 ? -2.191 10.684 -15.592 1.00 58.25 78 VAL A O 1
ATOM 625 N N . PRO A 1 79 ? -2.976 10.685 -13.484 1.00 57.88 79 PRO A N 1
ATOM 626 C CA . PRO A 1 79 ? -2.066 11.740 -13.076 1.00 57.88 79 PRO A CA 1
ATOM 627 C C . PRO A 1 79 ? -0.630 11.225 -13.197 1.00 57.88 79 PRO A C 1
ATOM 629 O O . PRO A 1 79 ? -0.351 10.058 -12.904 1.00 57.88 79 PRO A O 1
ATOM 632 N N . GLU A 1 80 ? 0.289 12.096 -13.610 1.00 60.81 80 GLU A N 1
ATOM 633 C CA . GLU A 1 80 ? 1.705 11.857 -13.358 1.00 60.81 80 GLU A CA 1
ATOM 634 C C . GLU A 1 80 ? 1.874 11.749 -11.844 1.00 60.81 80 GLU A C 1
ATOM 636 O O . GLU A 1 80 ? 1.574 12.683 -11.100 1.00 60.81 80 GLU A O 1
ATOM 641 N N . ILE A 1 81 ? 2.265 10.569 -11.372 1.00 64.69 81 ILE A N 1
ATOM 642 C CA . ILE A 1 81 ? 2.395 10.301 -9.946 1.00 64.69 81 ILE A CA 1
ATOM 643 C C . ILE A 1 81 ? 3.886 10.323 -9.619 1.00 64.69 81 ILE A C 1
ATOM 645 O O . ILE A 1 81 ? 4.592 9.376 -9.962 1.00 64.69 81 ILE A O 1
ATOM 649 N N . PRO A 1 82 ? 4.387 11.391 -8.965 1.00 65.31 82 PRO A N 1
ATOM 650 C CA . PRO A 1 82 ? 5.803 11.518 -8.630 1.00 65.31 82 PRO A CA 1
ATOM 651 C C . PRO A 1 82 ? 6.223 10.604 -7.469 1.00 65.31 82 PRO A C 1
ATOM 653 O O . PRO A 1 82 ? 7.402 10.546 -7.131 1.00 65.31 82 PRO A O 1
ATOM 656 N N . GLY A 1 83 ? 5.284 9.875 -6.852 1.00 76.94 83 GLY A N 1
ATOM 657 C CA . GLY A 1 83 ? 5.613 8.893 -5.830 1.00 76.94 83 GLY A CA 1
ATOM 658 C C . GLY A 1 83 ? 4.448 8.049 -5.336 1.00 76.94 83 GLY A C 1
ATOM 659 O O . GLY A 1 83 ? 3.959 7.194 -6.071 1.00 76.94 83 GLY A O 1
ATOM 660 N N . THR A 1 84 ? 4.010 8.256 -4.092 1.00 86.94 84 THR A N 1
ATOM 661 C CA . THR A 1 84 ? 2.821 7.568 -3.573 1.00 86.94 84 THR A CA 1
ATOM 662 C C . THR A 1 84 ? 1.574 8.422 -3.789 1.00 86.94 84 THR A C 1
ATOM 664 O O . THR A 1 84 ? 1.526 9.570 -3.354 1.00 86.94 84 THR A O 1
ATOM 667 N N . SER A 1 85 ? 0.542 7.856 -4.410 1.00 88.38 85 SER A N 1
ATOM 668 C CA . SER A 1 85 ? -0.797 8.451 -4.470 1.00 88.38 85 SER A CA 1
ATOM 669 C C . SER A 1 85 ? -1.790 7.552 -3.745 1.00 88.38 85 SER A C 1
ATOM 671 O O . SER A 1 85 ? -1.786 6.342 -3.954 1.00 88.38 85 SER A O 1
ATOM 673 N N . ILE A 1 86 ? -2.627 8.126 -2.880 1.00 89.12 86 ILE A 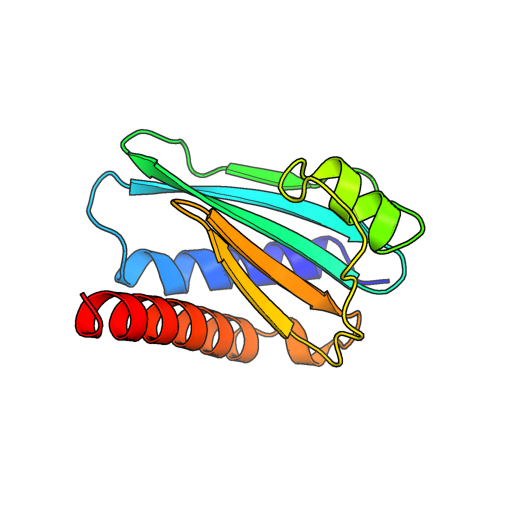N 1
ATOM 674 C CA . ILE A 1 86 ? -3.610 7.382 -2.084 1.00 89.12 86 ILE A CA 1
ATOM 675 C C . ILE A 1 86 ? -5.004 7.916 -2.389 1.00 89.12 86 ILE A C 1
ATOM 677 O O . ILE A 1 86 ? -5.298 9.091 -2.174 1.00 89.12 86 ILE A O 1
ATOM 681 N N . LEU A 1 87 ? -5.881 7.030 -2.848 1.00 87.75 87 LEU A N 1
ATOM 682 C CA . LEU A 1 87 ? -7.281 7.315 -3.127 1.00 87.75 87 LEU A CA 1
ATOM 683 C C . LEU A 1 87 ? -8.154 6.492 -2.180 1.00 87.75 87 LEU A C 1
ATOM 685 O O . LEU A 1 87 ? -7.945 5.295 -1.989 1.00 87.75 87 LEU A O 1
ATOM 689 N N . LEU A 1 88 ? -9.153 7.139 -1.587 1.00 85.69 88 LEU A N 1
ATOM 690 C CA . LEU A 1 88 ? -10.108 6.500 -0.682 1.00 85.69 88 LEU A CA 1
ATOM 691 C C . LEU A 1 88 ? -11.479 6.442 -1.346 1.00 85.69 88 LEU A C 1
ATOM 693 O O . LEU A 1 88 ? -12.081 7.497 -1.578 1.00 85.69 88 LEU A O 1
ATOM 697 N N . SER A 1 89 ? -11.981 5.232 -1.587 1.00 80.38 89 SER A N 1
ATOM 698 C CA . SER A 1 89 ? -13.292 4.990 -2.191 1.00 80.38 89 SER A CA 1
ATOM 699 C C . SER A 1 89 ? -14.064 3.945 -1.392 1.00 80.38 89 SER A C 1
ATOM 701 O O . SER A 1 89 ? -13.662 2.787 -1.331 1.00 80.38 89 SER A O 1
ATOM 703 N N . MET A 1 90 ? -15.179 4.348 -0.777 1.00 81.50 90 MET A N 1
ATOM 704 C CA . MET A 1 90 ? -16.025 3.479 0.055 1.00 81.50 90 MET A CA 1
ATOM 705 C C . MET A 1 90 ? -15.216 2.691 1.108 1.00 81.50 90 MET A C 1
ATOM 707 O O . MET A 1 90 ? -14.670 3.290 2.032 1.00 81.50 90 MET A O 1
ATOM 711 N N . ASN A 1 91 ? -15.143 1.362 0.972 1.00 86.62 91 ASN A N 1
ATOM 712 C CA . ASN A 1 91 ? -14.403 0.439 1.834 1.00 86.62 91 ASN A CA 1
ATOM 713 C C . ASN A 1 91 ? -13.015 0.063 1.278 1.00 86.62 91 ASN A C 1
ATOM 715 O O . ASN A 1 91 ? -12.395 -0.887 1.759 1.00 86.62 91 ASN A O 1
ATOM 719 N N . LYS A 1 92 ? -12.535 0.785 0.259 1.00 91.62 92 LYS A N 1
ATOM 720 C CA . LYS A 1 92 ? -11.273 0.531 -0.432 1.00 91.62 92 LYS A CA 1
ATOM 721 C C . LYS A 1 92 ? -10.295 1.689 -0.268 1.00 91.62 92 LYS A C 1
ATOM 723 O O . LYS A 1 92 ? -10.648 2.864 -0.401 1.00 91.62 92 LYS A O 1
ATOM 728 N N . ILE A 1 93 ? -9.042 1.331 -0.031 1.00 92.81 93 ILE A N 1
ATOM 729 C CA . ILE A 1 93 ? -7.884 2.216 -0.118 1.00 92.81 93 ILE A CA 1
ATOM 730 C C . ILE A 1 93 ? -7.117 1.785 -1.364 1.00 92.81 93 ILE A C 1
ATOM 732 O O . ILE A 1 93 ? -6.723 0.627 -1.482 1.00 92.81 93 ILE A O 1
ATOM 736 N N . VAL A 1 94 ? -6.913 2.700 -2.301 1.00 91.81 94 VAL A N 1
ATOM 737 C CA . VAL A 1 94 ? -6.111 2.462 -3.501 1.00 91.81 94 VAL A CA 1
ATOM 738 C C . VAL A 1 94 ? -4.811 3.223 -3.340 1.00 91.81 94 VAL A C 1
ATOM 740 O O . VAL A 1 94 ? -4.827 4.437 -3.163 1.00 91.81 94 VAL A O 1
ATOM 743 N N . ILE A 1 95 ? -3.694 2.513 -3.385 1.00 91.94 95 ILE A N 1
ATOM 744 C CA . ILE A 1 95 ? -2.357 3.080 -3.252 1.00 91.94 95 ILE A CA 1
ATOM 745 C C . ILE A 1 95 ? -1.644 2.866 -4.580 1.00 91.94 95 ILE A C 1
ATOM 747 O O . ILE A 1 95 ? -1.452 1.726 -4.998 1.00 91.94 95 ILE A O 1
ATOM 751 N N . LEU A 1 96 ? -1.242 3.941 -5.246 1.00 91.00 96 LEU A N 1
ATOM 752 C CA . LEU A 1 96 ? -0.289 3.866 -6.341 1.00 91.00 96 LEU A CA 1
ATOM 753 C C . LEU A 1 96 ? 1.104 4.165 -5.815 1.00 91.00 96 LEU A C 1
ATOM 755 O O . LEU A 1 96 ? 1.292 5.208 -5.197 1.00 91.00 96 LEU A O 1
ATOM 759 N N . LYS A 1 97 ? 2.069 3.286 -6.083 1.00 90.44 97 LYS A N 1
ATOM 760 C CA . LYS A 1 97 ? 3.480 3.502 -5.737 1.00 90.44 97 LYS A CA 1
ATOM 761 C C . LYS A 1 97 ? 4.349 3.322 -6.968 1.00 90.44 97 LYS A C 1
ATOM 763 O O . LYS A 1 97 ? 4.116 2.403 -7.756 1.00 90.44 97 LYS A O 1
ATOM 768 N N . THR A 1 98 ? 5.348 4.182 -7.125 1.00 88.19 98 THR A N 1
ATOM 769 C CA . THR A 1 98 ? 6.311 4.104 -8.233 1.00 88.19 98 THR A CA 1
ATOM 770 C C . THR A 1 98 ? 7.470 3.152 -7.920 1.00 88.19 98 THR A C 1
ATOM 772 O O . THR A 1 98 ? 7.575 2.602 -6.823 1.00 88.19 98 THR A O 1
ATOM 775 N N . VAL A 1 99 ? 8.364 2.942 -8.889 1.00 84.31 99 VAL A N 1
ATOM 776 C CA . VAL A 1 99 ? 9.575 2.112 -8.736 1.00 84.31 99 VAL A CA 1
ATOM 777 C C . VAL A 1 99 ? 10.626 2.665 -7.769 1.00 84.31 99 VAL A C 1
ATOM 779 O O . VAL A 1 99 ? 11.579 1.947 -7.473 1.00 84.31 99 VAL A O 1
ATOM 782 N N . ASP A 1 100 ? 10.490 3.899 -7.278 1.00 82.75 100 ASP A N 1
ATOM 783 C CA . ASP A 1 100 ? 11.452 4.486 -6.342 1.00 82.75 100 ASP A CA 1
ATOM 784 C C . ASP A 1 100 ? 11.527 3.664 -5.048 1.00 82.75 100 ASP A C 1
ATOM 786 O O . ASP A 1 100 ? 10.568 3.583 -4.279 1.00 82.75 100 ASP A O 1
ATOM 790 N N . SER A 1 101 ? 12.698 3.073 -4.792 1.00 67.94 101 SER A N 1
ATOM 791 C CA . SER A 1 101 ? 12.958 2.178 -3.663 1.00 67.94 101 SER A CA 1
ATOM 792 C C . SER A 1 101 ? 12.689 2.822 -2.302 1.00 67.94 101 SER A C 1
ATOM 794 O O . SER A 1 101 ? 12.361 2.113 -1.352 1.00 67.94 101 SER A O 1
ATOM 796 N N . LYS A 1 102 ? 12.784 4.155 -2.186 1.00 78.38 102 LYS A N 1
ATOM 797 C CA . LYS A 1 102 ? 12.507 4.868 -0.926 1.00 78.38 102 LYS A CA 1
ATOM 798 C C . LYS A 1 102 ? 11.039 4.780 -0.509 1.00 78.38 102 LYS A C 1
ATOM 800 O O . LYS A 1 102 ? 10.738 4.907 0.673 1.00 78.38 102 LYS A O 1
ATOM 805 N N . GLN A 1 103 ? 10.142 4.508 -1.454 1.00 81.38 103 GLN A N 1
ATOM 806 C CA . GLN A 1 103 ? 8.702 4.409 -1.209 1.00 81.38 103 GLN A CA 1
ATOM 807 C C . GLN A 1 103 ? 8.287 3.055 -0.623 1.00 81.38 103 GLN A C 1
ATOM 809 O O . GLN A 1 103 ? 7.124 2.875 -0.287 1.00 81.38 103 GLN A O 1
ATOM 814 N N . TRP A 1 104 ? 9.197 2.088 -0.491 1.00 89.69 104 TRP A N 1
ATOM 815 C CA . TRP A 1 104 ? 8.850 0.715 -0.103 1.00 89.69 104 TRP A CA 1
ATOM 816 C C . TRP A 1 104 ? 9.298 0.333 1.311 1.00 89.69 104 TRP A C 1
ATOM 818 O O . TRP A 1 104 ? 9.085 -0.799 1.741 1.00 89.69 104 TRP A O 1
ATOM 828 N N . SER A 1 105 ? 9.905 1.268 2.045 1.00 91.50 105 SER A N 1
ATOM 829 C CA . SER A 1 105 ? 10.377 1.043 3.411 1.00 91.50 105 SER A CA 1
ATOM 830 C C . SER A 1 105 ? 9.229 0.952 4.425 1.00 91.50 105 SER A C 1
ATOM 832 O O . SER A 1 105 ? 8.096 1.368 4.167 1.00 91.50 105 SER A O 1
ATOM 834 N N . GLU A 1 106 ? 9.535 0.449 5.625 1.00 93.25 106 GLU A N 1
ATOM 835 C CA . GLU A 1 106 ? 8.602 0.498 6.757 1.00 93.25 106 GLU A CA 1
ATOM 836 C C . GLU A 1 106 ? 8.202 1.940 7.109 1.00 93.25 106 GLU A C 1
ATOM 838 O O . GLU A 1 106 ? 7.029 2.195 7.388 1.00 93.25 106 GLU A O 1
ATOM 843 N N . ASP A 1 107 ? 9.144 2.886 7.044 1.00 93.75 107 ASP A N 1
ATOM 844 C CA . ASP A 1 107 ? 8.864 4.302 7.292 1.00 93.75 107 ASP A CA 1
ATOM 845 C C . ASP A 1 107 ? 7.867 4.863 6.273 1.00 93.75 107 ASP A C 1
ATOM 847 O O . ASP A 1 107 ? 6.911 5.535 6.663 1.00 93.75 107 ASP A O 1
ATOM 851 N N . SER A 1 108 ? 8.011 4.507 4.990 1.00 92.69 108 SER A N 1
ATOM 852 C CA . SER A 1 108 ? 7.030 4.890 3.970 1.00 92.69 108 SER A CA 1
ATOM 853 C C . SER A 1 108 ? 5.670 4.237 4.225 1.00 92.69 108 SER A C 1
ATOM 855 O O . SER A 1 108 ? 4.647 4.912 4.149 1.00 92.69 108 SER A O 1
ATOM 857 N N . ALA A 1 109 ? 5.628 2.958 4.616 1.00 94.38 109 ALA A N 1
ATOM 858 C CA . ALA A 1 109 ? 4.370 2.304 4.984 1.00 94.38 109 ALA A CA 1
ATOM 859 C C . ALA A 1 109 ? 3.680 3.002 6.171 1.00 94.38 109 ALA A C 1
ATOM 861 O O . ALA A 1 109 ? 2.456 3.137 6.193 1.00 94.38 109 ALA A O 1
ATOM 862 N N . LYS A 1 110 ? 4.451 3.478 7.155 1.00 95.56 110 LYS A N 1
ATOM 863 C CA . LYS A 1 110 ? 3.939 4.242 8.301 1.00 95.56 110 LYS A CA 1
ATOM 864 C C . LYS A 1 110 ? 3.393 5.605 7.893 1.00 95.56 110 LYS A C 1
ATOM 866 O O . LYS A 1 110 ? 2.334 6.002 8.392 1.00 95.56 110 LYS A O 1
ATOM 871 N N . GLU A 1 111 ? 4.090 6.307 7.010 1.00 94.56 111 GLU A N 1
ATOM 872 C CA . GLU A 1 111 ? 3.631 7.577 6.449 1.00 94.56 111 GLU A CA 1
ATOM 873 C C . GLU A 1 111 ? 2.326 7.388 5.666 1.00 94.56 111 GLU A C 1
ATOM 875 O O . GLU A 1 111 ? 1.345 8.083 5.929 1.00 94.56 111 GLU A O 1
ATOM 880 N N . ASP A 1 112 ? 2.255 6.371 4.807 1.00 94.44 112 ASP A N 1
ATOM 881 C CA . ASP A 1 112 ? 1.061 6.064 4.017 1.00 94.44 112 ASP A CA 1
ATOM 882 C C . ASP A 1 112 ? -0.148 5.734 4.899 1.00 94.44 112 ASP A C 1
ATOM 884 O O . ASP A 1 112 ? -1.241 6.256 4.673 1.00 94.44 112 ASP A O 1
ATOM 888 N N . VAL A 1 113 ? 0.032 4.910 5.940 1.00 95.38 113 VAL A N 1
ATOM 889 C CA . VAL A 1 113 ? -1.038 4.638 6.917 1.00 95.38 113 VAL A CA 1
ATOM 890 C C . VAL A 1 113 ? -1.472 5.929 7.605 1.00 95.38 113 VAL A C 1
ATOM 892 O O . VAL A 1 113 ? -2.666 6.171 7.760 1.00 95.38 113 VAL A O 1
ATOM 895 N N . THR A 1 114 ? -0.530 6.788 7.989 1.00 94.81 114 THR A N 1
ATOM 896 C CA . THR A 1 114 ? -0.851 8.078 8.617 1.00 94.81 114 THR A CA 1
ATOM 897 C C . THR A 1 114 ? -1.676 8.960 7.676 1.00 94.81 114 THR A C 1
ATOM 899 O O . THR A 1 114 ? -2.699 9.507 8.092 1.00 94.81 114 THR A O 1
ATOM 902 N N . ASN A 1 115 ? -1.300 9.024 6.398 1.00 92.56 115 ASN A N 1
ATOM 903 C CA . ASN A 1 115 ? -2.024 9.758 5.361 1.00 92.56 115 ASN A CA 1
ATOM 904 C C . ASN A 1 115 ? -3.444 9.211 5.158 1.00 92.56 115 ASN A C 1
ATOM 906 O O . ASN A 1 115 ? -4.397 9.991 5.123 1.00 92.56 115 ASN A O 1
ATOM 910 N N . VAL A 1 116 ? -3.611 7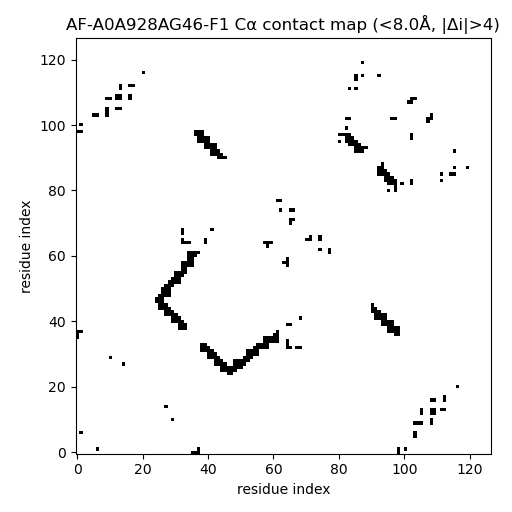.883 5.117 1.00 92.75 116 VAL A N 1
ATOM 911 C CA . VAL A 1 116 ? -4.930 7.225 5.061 1.00 92.75 116 VAL A CA 1
ATOM 912 C C . VAL A 1 116 ? -5.797 7.643 6.247 1.00 92.75 116 VAL A C 1
ATOM 914 O O . VAL A 1 116 ? -6.928 8.094 6.061 1.00 92.75 116 VAL A O 1
ATOM 917 N N . ILE A 1 117 ? -5.279 7.519 7.470 1.00 92.75 117 ILE A N 1
ATOM 918 C CA . ILE A 1 117 ? -6.046 7.813 8.685 1.00 92.75 117 ILE A CA 1
ATOM 919 C C . ILE A 1 117 ? -6.417 9.297 8.764 1.00 92.75 117 ILE A C 1
ATOM 921 O O . ILE A 1 117 ? -7.557 9.622 9.105 1.00 92.75 117 ILE A O 1
ATOM 925 N N . ASN A 1 118 ? -5.497 10.195 8.410 1.00 91.12 118 ASN A N 1
ATOM 926 C CA . ASN A 1 118 ? -5.766 11.630 8.377 1.00 91.12 118 ASN A CA 1
ATOM 927 C C . ASN A 1 118 ? -6.843 11.971 7.341 1.00 91.12 118 ASN A C 1
ATOM 929 O O . ASN A 1 118 ? -7.811 12.650 7.676 1.00 91.12 118 ASN A O 1
ATOM 933 N N . ALA A 1 119 ? -6.745 11.427 6.126 1.00 88.19 119 ALA A N 1
ATOM 934 C CA . ALA A 1 119 ? -7.737 11.651 5.079 1.00 88.19 119 ALA A CA 1
ATOM 935 C C . ALA A 1 119 ? -9.136 11.135 5.469 1.00 88.19 119 ALA A C 1
ATOM 937 O O . ALA A 1 119 ? -10.137 11.802 5.195 1.00 88.19 119 ALA A O 1
ATOM 938 N N . ILE A 1 120 ? -9.227 9.990 6.159 1.00 86.69 120 ILE A N 1
ATOM 939 C CA . ILE A 1 120 ? -10.498 9.480 6.701 1.00 86.69 120 ILE A CA 1
ATOM 940 C C . ILE A 1 120 ? -11.064 10.454 7.741 1.00 86.69 120 ILE A C 1
ATOM 942 O O . ILE A 1 120 ? -12.235 10.822 7.659 1.00 86.69 120 ILE A O 1
ATOM 946 N N . ARG A 1 121 ? -10.243 10.907 8.697 1.00 86.19 121 ARG A N 1
ATOM 947 C CA . ARG A 1 121 ? -10.672 11.844 9.752 1.00 86.19 121 ARG A CA 1
ATOM 948 C C . ARG A 1 121 ? -11.175 13.167 9.175 1.00 86.19 121 ARG A C 1
ATOM 950 O O . ARG A 1 121 ? -12.232 13.634 9.589 1.00 86.19 121 ARG A O 1
ATOM 957 N N . SER A 1 122 ? -10.480 13.729 8.188 1.00 83.69 122 SER A N 1
ATOM 958 C CA . SER A 1 122 ? -10.891 14.977 7.533 1.00 83.69 122 SER A CA 1
ATOM 959 C C . SER A 1 122 ? -12.213 14.841 6.770 1.00 83.69 122 SER A C 1
ATOM 961 O O . SER A 1 122 ? -13.031 15.755 6.802 1.00 83.69 122 SER A O 1
ATOM 963 N N . LYS A 1 123 ? -12.479 13.695 6.124 1.00 72.06 123 LYS A N 1
ATOM 964 C CA . LYS A 1 123 ? -13.781 13.441 5.474 1.00 72.06 123 LYS A CA 1
ATOM 965 C C . LYS A 1 123 ? -14.935 13.309 6.475 1.00 72.06 123 LYS A C 1
ATOM 967 O O . LYS A 1 123 ? -16.067 13.617 6.120 1.00 72.06 123 LYS A O 1
ATOM 972 N N . VAL A 1 124 ? -14.661 12.845 7.696 1.00 62.38 124 VAL A N 1
ATOM 973 C CA . VAL A 1 124 ? -15.669 12.710 8.764 1.00 62.38 124 VAL A CA 1
ATOM 974 C C . VAL A 1 124 ? -16.015 14.060 9.398 1.00 62.38 124 VAL A C 1
ATOM 976 O O . VAL A 1 124 ? -17.156 14.248 9.784 1.00 62.38 124 VAL A O 1
ATOM 979 N N . GLN A 1 125 ? -15.071 15.003 9.481 1.00 60.12 125 GLN A N 1
ATOM 980 C CA . GLN A 1 125 ? -15.313 16.331 10.072 1.00 60.12 125 GLN A CA 1
ATOM 981 C C . GLN A 1 125 ? -16.111 17.287 9.171 1.00 60.12 125 GLN A C 1
ATOM 983 O O . GLN A 1 125 ? -16.686 18.248 9.668 1.00 60.12 125 GLN A O 1
ATOM 988 N N . ASN A 1 126 ? -16.153 17.026 7.862 1.00 52.16 126 ASN A N 1
ATOM 989 C CA . ASN A 1 126 ? -16.880 17.837 6.879 1.00 52.16 126 ASN A CA 1
ATOM 990 C C . ASN A 1 126 ? -18.280 17.272 6.547 1.00 52.16 126 ASN A C 1
ATOM 992 O O . ASN A 1 126 ? -18.828 17.570 5.485 1.00 52.16 126 ASN A O 1
ATOM 996 N N . LYS A 1 127 ? -18.831 16.424 7.422 1.00 43.22 127 LYS A N 1
ATOM 997 C CA . LYS A 1 127 ? -20.190 15.873 7.365 1.00 43.22 127 LYS A CA 1
ATOM 998 C C . LYS A 1 127 ? -20.917 16.180 8.663 1.00 43.22 127 LYS A C 1
ATOM 1000 O O . LYS A 1 127 ? -22.139 16.417 8.571 1.00 43.22 127 LYS A O 1
#